Protein AF-A0A2V5QZG7-F1 (afdb_monomer_lite)

Radius of gyration: 10.84 Å; chains: 1; bounding box: 21×21×24 Å

Structure (mmCIF, N/CA/C/O backbone):
data_AF-A0A2V5QZG7-F1
#
_entry.id   AF-A0A2V5QZG7-F1
#
loop_
_atom_site.group_PDB
_atom_site.id
_atom_site.type_symbol
_atom_site.label_atom_id
_atom_site.label_alt_id
_atom_site.label_comp_id
_atom_site.label_asym_id
_atom_site.label_entity_id
_atom_site.label_seq_id
_atom_site.pdbx_PDB_ins_code
_atom_site.Cartn_x
_atom_site.Cartn_y
_atom_site.Cartn_z
_atom_site.occupancy
_atom_site.B_iso_or_equiv
_atom_site.auth_seq_id
_atom_site.auth_comp_id
_atom_site.auth_asym_id
_atom_site.auth_atom_id
_atom_site.pdbx_PDB_model_num
ATOM 1 N N . HIS A 1 1 ? 1.237 -5.316 -11.698 1.00 50.41 1 HIS A N 1
ATOM 2 C CA . HIS A 1 1 ? 1.122 -5.349 -10.225 1.00 50.41 1 HIS A CA 1
ATOM 3 C C . HIS A 1 1 ? 1.517 -3.991 -9.634 1.00 50.41 1 HIS A C 1
ATOM 5 O O . HIS A 1 1 ? 2.431 -3.929 -8.828 1.00 50.41 1 HIS A O 1
ATOM 11 N N . LYS A 1 2 ? 0.864 -2.891 -10.044 1.00 53.75 2 LYS A N 1
ATOM 12 C CA . LYS A 1 2 ? 1.325 -1.533 -9.692 1.00 53.75 2 LYS A CA 1
ATOM 13 C C . LYS A 1 2 ? 0.338 -0.700 -8.869 1.00 53.75 2 LYS A C 1
ATOM 15 O O . LYS A 1 2 ? 0.770 0.230 -8.208 1.00 53.75 2 LYS A O 1
ATOM 20 N N . ASP A 1 3 ? -0.929 -1.114 -8.809 1.00 59.44 3 ASP A N 1
ATOM 21 C CA . ASP A 1 3 ? -1.999 -0.316 -8.200 1.00 59.44 3 ASP A CA 1
ATOM 22 C C . ASP A 1 3 ? -2.702 -1.062 -7.060 1.00 59.44 3 ASP A C 1
ATOM 24 O O . ASP A 1 3 ? -3.929 -1.131 -7.009 1.00 59.44 3 ASP A O 1
ATOM 28 N N . LYS A 1 4 ? -1.938 -1.660 -6.137 1.00 66.44 4 LYS A N 1
ATOM 29 C CA . LYS A 1 4 ? -2.553 -2.092 -4.877 1.00 66.44 4 LYS A CA 1
ATOM 30 C C . LYS A 1 4 ? -2.869 -0.852 -4.059 1.00 66.44 4 LYS A C 1
ATOM 32 O O . LYS A 1 4 ? -1.981 -0.060 -3.747 1.00 66.44 4 LYS A O 1
ATOM 37 N N . LEU A 1 5 ? -4.140 -0.686 -3.716 1.00 79.12 5 LEU A N 1
ATOM 38 C CA . LEU A 1 5 ? -4.567 0.387 -2.827 1.00 79.12 5 LEU A CA 1
ATOM 39 C C . LEU A 1 5 ? -3.915 0.190 -1.453 1.00 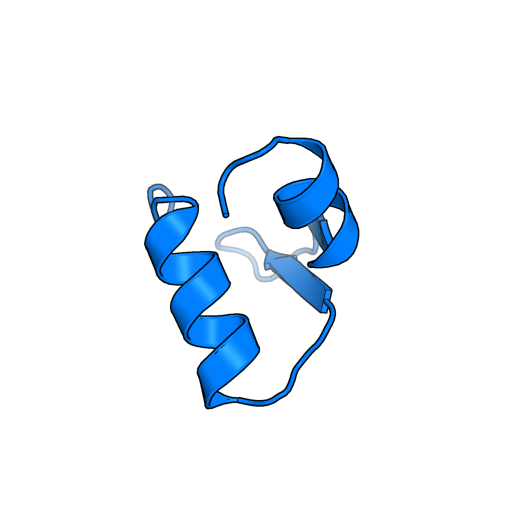79.12 5 LEU A C 1
ATOM 41 O O . LEU A 1 5 ? -3.701 -0.943 -1.020 1.00 79.12 5 LEU A O 1
ATOM 45 N N . ALA A 1 6 ? -3.660 1.282 -0.730 1.00 79.12 6 ALA A N 1
ATOM 46 C CA . ALA A 1 6 ? -3.074 1.221 0.613 1.00 79.12 6 ALA A CA 1
ATOM 47 C C . ALA A 1 6 ? -3.846 0.272 1.554 1.00 79.12 6 ALA A C 1
ATOM 49 O O . ALA A 1 6 ? -3.246 -0.442 2.350 1.00 79.12 6 ALA A O 1
ATOM 50 N N . VAL A 1 7 ? -5.170 0.184 1.388 1.00 82.44 7 VAL A N 1
ATOM 51 C CA . VAL A 1 7 ? -6.047 -0.743 2.122 1.00 82.44 7 VAL A CA 1
ATOM 52 C C . VAL A 1 7 ? -5.699 -2.213 1.866 1.00 82.44 7 VAL A C 1
ATOM 54 O O . VAL A 1 7 ? -5.757 -3.034 2.778 1.00 82.44 7 VAL A O 1
ATOM 57 N N . GLU A 1 8 ? -5.332 -2.587 0.642 1.00 84.75 8 GLU A N 1
ATOM 58 C CA . GLU A 1 8 ? -4.935 -3.966 0.338 1.00 84.75 8 GLU A CA 1
ATOM 59 C C . GLU A 1 8 ? -3.579 -4.312 0.954 1.00 84.75 8 GLU A C 1
ATOM 61 O O . GLU A 1 8 ? -3.387 -5.434 1.425 1.00 84.75 8 GLU A O 1
ATOM 66 N N . VAL A 1 9 ? -2.655 -3.347 0.973 1.00 85.25 9 VAL A N 1
ATOM 67 C CA . VAL A 1 9 ? -1.351 -3.500 1.627 1.00 85.25 9 VAL A CA 1
ATOM 68 C C . VAL A 1 9 ? -1.539 -3.680 3.132 1.00 85.25 9 VAL A C 1
ATOM 70 O O . VAL A 1 9 ? -1.022 -4.647 3.681 1.00 85.25 9 VAL A O 1
ATOM 73 N N . LEU A 1 10 ? -2.364 -2.848 3.774 1.00 84.06 10 LEU A N 1
ATOM 74 C CA . LEU A 1 10 ? -2.709 -2.977 5.197 1.00 84.06 10 LEU A CA 1
ATOM 75 C C . LEU A 1 10 ? -3.290 -4.355 5.532 1.00 84.06 10 LEU A C 1
ATOM 77 O O . LEU A 1 10 ? -2.804 -5.034 6.434 1.00 84.06 10 LEU A O 1
ATOM 81 N N . ASN A 1 11 ? -4.262 -4.819 4.742 1.00 86.00 11 ASN A N 1
ATOM 82 C CA . ASN A 1 11 ? -4.837 -6.155 4.909 1.00 86.00 11 ASN A CA 1
ATOM 83 C C . ASN A 1 11 ? -3.785 -7.269 4.797 1.00 86.00 11 ASN A C 1
ATOM 85 O O . ASN A 1 11 ? -3.897 -8.297 5.466 1.00 86.00 11 ASN A O 1
ATOM 89 N N . LEU A 1 12 ? -2.789 -7.108 3.922 1.00 88.25 12 LEU A N 1
ATOM 90 C CA . LEU A 1 12 ? -1.718 -8.086 3.767 1.00 88.25 12 LEU A CA 1
ATOM 91 C C . LEU A 1 12 ? -0.819 -8.118 5.008 1.00 88.25 12 LEU A C 1
ATOM 93 O O . LEU A 1 12 ? -0.545 -9.213 5.506 1.00 88.25 12 LEU A O 1
ATOM 97 N N . LEU A 1 13 ? -0.404 -6.943 5.492 1.00 87.81 13 LEU A N 1
ATOM 98 C CA . LEU A 1 13 ? 0.449 -6.785 6.670 1.00 87.81 13 LEU A CA 1
ATOM 99 C C . LEU A 1 13 ? -0.203 -7.428 7.906 1.00 87.81 13 LEU A C 1
ATOM 101 O O . LEU A 1 13 ? 0.398 -8.292 8.545 1.00 87.81 13 LEU A O 1
ATOM 105 N N . GLU A 1 14 ? -1.479 -7.120 8.166 1.00 86.56 14 GLU A N 1
ATOM 106 C CA . GLU A 1 14 ? -2.234 -7.678 9.299 1.00 86.56 14 GLU A CA 1
ATOM 107 C C . GLU A 1 14 ? -2.392 -9.201 9.218 1.00 86.56 14 GLU A C 1
ATOM 109 O O . GLU A 1 14 ? -2.136 -9.919 10.190 1.00 86.56 14 GLU A O 1
ATOM 114 N N . ARG A 1 15 ? -2.807 -9.718 8.053 1.00 92.06 15 ARG A N 1
ATOM 115 C CA . ARG A 1 15 ? -3.069 -11.157 7.874 1.00 92.06 15 ARG A CA 1
ATOM 116 C C . ARG A 1 15 ? -1.814 -12.000 8.041 1.00 92.06 15 ARG A C 1
ATOM 118 O O . ARG A 1 15 ? -1.903 -13.111 8.561 1.00 92.06 15 ARG A O 1
ATOM 125 N N . HIS A 1 16 ? -0.674 -11.490 7.588 1.00 91.69 16 HIS A N 1
ATOM 126 C CA . HIS A 1 16 ? 0.590 -12.223 7.615 1.00 91.69 16 HIS A CA 1
ATOM 127 C C . HIS A 1 16 ? 1.463 -11.869 8.82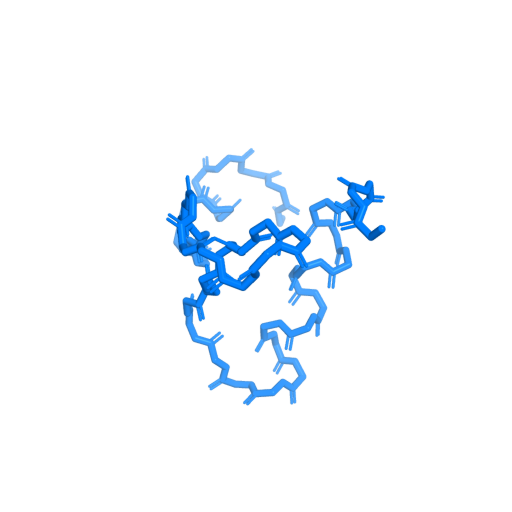3 1.00 91.69 16 HIS A C 1
ATOM 129 O O . HIS A 1 16 ? 2.484 -12.524 9.014 1.00 91.69 16 HIS A O 1
ATOM 135 N N . ARG A 1 17 ? 1.045 -10.905 9.661 1.00 88.12 17 ARG A N 1
ATOM 136 C CA . ARG A 1 17 ? 1.806 -10.401 10.818 1.00 88.12 17 ARG A CA 1
ATOM 137 C C . ARG A 1 17 ? 3.222 -9.965 10.433 1.00 88.12 17 ARG A C 1
ATOM 139 O O . ARG A 1 17 ? 4.195 -10.367 11.065 1.00 88.12 17 ARG A O 1
ATOM 146 N N . ILE A 1 18 ? 3.309 -9.197 9.353 1.00 89.56 18 ILE A N 1
ATOM 147 C CA . ILE A 1 18 ? 4.550 -8.605 8.850 1.00 89.56 18 ILE A CA 1
ATOM 148 C C . ILE A 1 18 ? 4.459 -7.087 9.001 1.00 89.56 18 ILE A C 1
ATOM 150 O O . ILE A 1 18 ? 3.397 -6.514 8.763 1.00 89.56 18 ILE A O 1
ATOM 154 N N . ASP A 1 19 ? 5.564 -6.459 9.391 1.00 87.62 19 ASP A N 1
ATOM 155 C CA . ASP A 1 19 ? 5.588 -5.028 9.720 1.00 87.62 19 ASP A CA 1
ATOM 156 C C . ASP A 1 19 ? 5.999 -4.161 8.520 1.00 87.62 19 ASP A C 1
ATOM 158 O O . ASP A 1 19 ? 5.485 -3.052 8.356 1.00 87.62 19 ASP A O 1
ATOM 162 N N . ASP A 1 20 ? 6.850 -4.712 7.646 1.00 91.06 20 ASP A N 1
ATOM 163 C CA . ASP A 1 20 ? 7.439 -4.031 6.495 1.00 91.06 20 ASP A CA 1
ATOM 164 C C . ASP A 1 20 ? 7.224 -4.814 5.195 1.00 91.06 20 ASP A C 1
ATOM 166 O O . ASP A 1 20 ? 7.290 -6.049 5.158 1.00 91.06 20 ASP A O 1
ATOM 170 N N . LEU A 1 21 ? 7.033 -4.086 4.094 1.00 90.81 21 LEU A N 1
ATOM 171 C CA . LEU A 1 21 ? 6.938 -4.642 2.747 1.00 90.81 21 LEU A CA 1
ATOM 172 C C . LEU A 1 21 ? 7.980 -4.001 1.827 1.00 90.81 21 LEU A C 1
ATOM 174 O O . LEU A 1 21 ? 7.9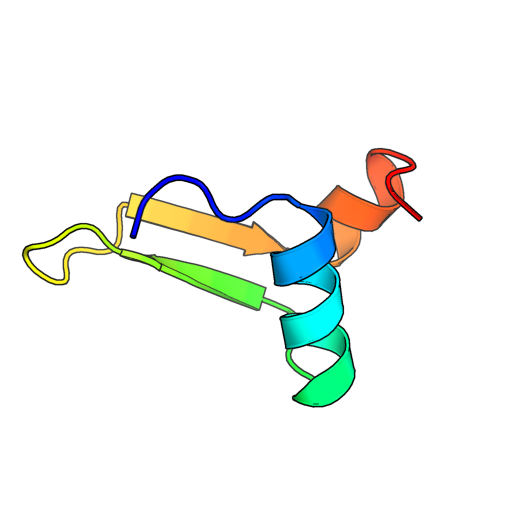69 -2.790 1.614 1.00 90.81 21 LEU A O 1
ATOM 178 N N . VAL A 1 22 ? 8.835 -4.817 1.210 1.00 91.81 22 VAL A N 1
ATOM 179 C CA . VAL A 1 22 ? 9.734 -4.357 0.142 1.00 91.81 22 VAL A CA 1
ATOM 180 C C . VAL A 1 22 ? 8.956 -4.272 -1.167 1.00 91.81 22 VAL A C 1
ATOM 182 O O . VAL A 1 22 ? 8.347 -5.248 -1.609 1.00 91.81 22 VAL A O 1
ATOM 185 N N . VAL A 1 23 ? 8.993 -3.103 -1.799 1.00 91.38 23 VAL A N 1
ATOM 186 C CA . VAL A 1 23 ? 8.431 -2.885 -3.131 1.00 91.38 23 VAL A CA 1
ATOM 187 C C . VAL A 1 23 ? 9.514 -3.196 -4.153 1.00 91.38 23 VAL A C 1
ATOM 189 O O . VAL A 1 23 ? 10.595 -2.607 -4.112 1.00 91.38 23 VAL A O 1
ATOM 192 N N . ILE A 1 24 ? 9.214 -4.115 -5.065 1.00 95.19 24 ILE A N 1
ATOM 193 C CA . ILE A 1 24 ? 10.084 -4.492 -6.180 1.00 95.19 24 ILE A CA 1
ATOM 194 C C . ILE A 1 24 ? 9.467 -4.057 -7.510 1.00 95.19 24 ILE A C 1
ATOM 196 O O . ILE A 1 24 ? 8.243 -3.929 -7.615 1.00 95.19 24 ILE A O 1
ATOM 200 N N . ASP A 1 25 ? 10.308 -3.826 -8.511 1.00 93.50 25 ASP A N 1
ATOM 201 C CA . ASP A 1 25 ? 9.870 -3.693 -9.899 1.00 93.50 25 ASP A CA 1
ATOM 202 C C . ASP A 1 25 ? 9.723 -5.059 -10.598 1.00 93.50 25 ASP A C 1
ATOM 204 O O . ASP A 1 25 ? 9.871 -6.121 -9.986 1.00 93.50 25 ASP A O 1
ATOM 208 N N . ASP A 1 26 ? 9.387 -5.029 -11.890 1.00 95.94 26 ASP A N 1
ATOM 209 C CA . ASP A 1 26 ? 9.147 -6.235 -12.690 1.00 95.94 26 ASP A CA 1
ATOM 210 C C . ASP A 1 26 ? 10.435 -7.051 -12.946 1.00 95.94 26 ASP A C 1
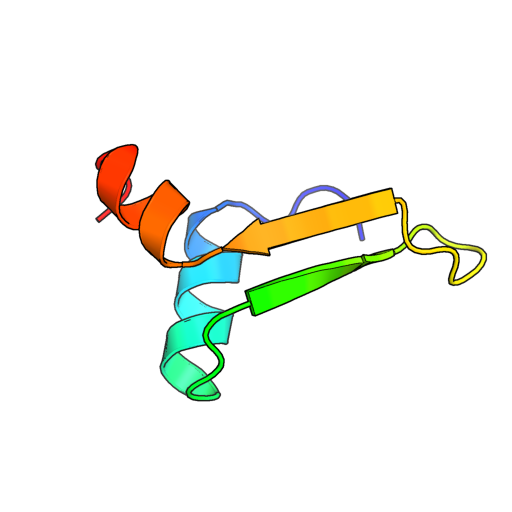ATOM 212 O O . ASP A 1 26 ? 10.353 -8.243 -13.245 1.00 95.94 26 ASP A O 1
ATOM 216 N N . ASP A 1 27 ? 11.614 -6.447 -12.758 1.00 97.12 27 ASP A N 1
ATOM 217 C CA . ASP A 1 27 ? 12.923 -7.099 -12.873 1.00 97.12 27 ASP A CA 1
ATOM 218 C C . ASP A 1 27 ? 13.410 -7.675 -11.522 1.00 97.12 27 ASP A C 1
ATOM 220 O O . ASP A 1 27 ? 14.541 -8.155 -11.408 1.00 97.12 27 ASP A O 1
ATOM 224 N N . ASN A 1 28 ? 12.542 -7.695 -10.499 1.00 94.94 28 ASN A N 1
ATOM 225 C CA . ASN A 1 28 ? 12.835 -8.073 -9.109 1.00 94.94 28 ASN A CA 1
ATOM 226 C C . ASN A 1 28 ? 13.876 -7.178 -8.420 1.00 94.94 28 ASN A C 1
ATOM 228 O O . ASN A 1 28 ? 14.552 -7.611 -7.479 1.00 94.94 28 ASN A O 1
ATOM 232 N N . VAL A 1 29 ? 13.999 -5.925 -8.850 1.00 97.00 29 VAL A N 1
ATOM 233 C CA . VAL A 1 29 ? 14.874 -4.954 -8.196 1.00 97.00 29 VAL A CA 1
ATOM 234 C C . VAL A 1 29 ? 14.096 -4.231 -7.091 1.00 97.00 29 VAL A C 1
ATOM 236 O O . VAL A 1 29 ? 12.991 -3.747 -7.340 1.00 97.00 29 VAL A O 1
ATOM 239 N N . PRO A 1 30 ? 14.630 -4.126 -5.859 1.00 95.94 30 PRO A N 1
ATOM 240 C CA . PRO A 1 30 ? 14.024 -3.314 -4.808 1.00 95.94 30 PRO A CA 1
ATOM 241 C C . PRO A 1 30 ? 14.005 -1.832 -5.190 1.00 95.94 30 PRO A C 1
ATOM 243 O O . PRO A 1 30 ? 15.048 -1.238 -5.462 1.00 95.94 30 PRO A O 1
ATOM 246 N N . VAL A 1 31 ? 12.822 -1.227 -5.154 1.00 95.81 31 VAL A N 1
ATOM 247 C CA . VAL A 1 31 ? 12.602 0.187 -5.498 1.00 95.81 31 VAL A CA 1
ATOM 248 C C . VAL A 1 31 ? 11.998 1.002 -4.352 1.00 95.81 31 VAL A C 1
ATOM 250 O O . VAL A 1 31 ? 11.909 2.223 -4.453 1.00 95.81 31 VAL A O 1
ATOM 253 N N . GLY A 1 32 ? 11.599 0.361 -3.251 1.00 92.81 32 GLY A N 1
ATOM 254 C CA . GLY A 1 32 ? 11.060 1.057 -2.084 1.00 92.81 32 GLY A CA 1
ATOM 255 C C . GLY A 1 32 ? 10.693 0.132 -0.929 1.00 92.81 32 GLY A C 1
ATOM 256 O O . GLY A 1 32 ? 10.833 -1.087 -1.019 1.00 92.81 32 GLY A O 1
ATOM 257 N N . ILE A 1 33 ? 10.215 0.732 0.162 1.00 91.50 33 ILE A N 1
ATOM 258 C CA . ILE A 1 33 ? 9.758 0.045 1.375 1.00 91.50 33 ILE A CA 1
ATOM 259 C C . ILE A 1 33 ? 8.458 0.707 1.843 1.00 91.50 33 ILE A C 1
ATOM 261 O O . ILE A 1 33 ? 8.317 1.927 1.746 1.00 91.50 33 ILE A O 1
ATOM 265 N N . VAL A 1 34 ? 7.519 -0.096 2.336 1.00 88.00 34 VAL A N 1
ATOM 266 C CA . VAL A 1 34 ? 6.314 0.357 3.037 1.00 88.00 34 VAL A CA 1
ATOM 267 C C . VAL A 1 34 ? 6.376 -0.144 4.475 1.00 88.00 34 VAL A C 1
ATOM 269 O O . VAL A 1 34 ? 6.377 -1.354 4.684 1.00 88.00 34 VAL A O 1
ATOM 272 N N . ASP A 1 35 ? 6.394 0.782 5.432 1.00 87.06 35 ASP A N 1
ATOM 273 C CA . ASP A 1 35 ? 6.337 0.507 6.873 1.00 87.06 35 ASP A CA 1
ATOM 274 C C . ASP A 1 35 ? 4.894 0.702 7.380 1.00 87.06 35 ASP A C 1
ATOM 276 O O . ASP A 1 35 ? 4.242 1.723 7.113 1.00 87.06 35 ASP A O 1
ATOM 280 N N . SER A 1 36 ? 4.375 -0.282 8.115 1.00 82.50 36 SER A N 1
ATOM 281 C CA . SER A 1 36 ? 3.057 -0.228 8.769 1.00 82.50 36 SER A CA 1
ATOM 282 C C . SER A 1 36 ? 2.847 1.009 9.667 1.00 82.50 36 SER A C 1
ATOM 284 O O . SER A 1 36 ? 1.728 1.536 9.775 1.00 82.50 36 SER A O 1
ATOM 286 N N . GLN A 1 37 ? 3.907 1.533 10.283 1.00 82.81 37 GLN A N 1
ATOM 287 C CA . GLN A 1 37 ? 3.865 2.710 11.151 1.00 82.81 37 GLN A CA 1
ATOM 288 C C . GLN A 1 37 ? 3.571 3.994 10.371 1.00 82.81 37 GLN A C 1
ATOM 290 O O . GLN A 1 37 ? 2.830 4.856 10.857 1.00 82.81 37 GLN A O 1
ATOM 295 N N . ASP A 1 38 ? 4.098 4.121 9.154 1.00 82.12 38 ASP A N 1
ATOM 296 C CA . ASP A 1 38 ? 3.846 5.284 8.301 1.00 82.12 38 ASP A CA 1
ATOM 297 C C . ASP A 1 38 ? 2.390 5.317 7.828 1.00 82.12 38 ASP A C 1
ATOM 299 O O . ASP A 1 38 ? 1.757 6.376 7.821 1.00 82.12 38 ASP A O 1
ATOM 303 N N . LEU A 1 39 ? 1.805 4.152 7.539 1.00 75.06 39 LEU A N 1
ATOM 304 C CA . LEU A 1 39 ? 0.386 4.037 7.183 1.00 75.06 39 LEU A CA 1
ATOM 305 C C . LEU A 1 39 ? -0.533 4.452 8.343 1.00 75.06 39 LEU A C 1
ATOM 307 O O . LEU A 1 39 ? -1.539 5.135 8.129 1.00 75.06 39 LEU A O 1
ATOM 311 N N . THR A 1 40 ? -0.140 4.126 9.577 1.00 71.88 40 THR A N 1
ATOM 312 C CA . THR A 1 40 ? -0.824 4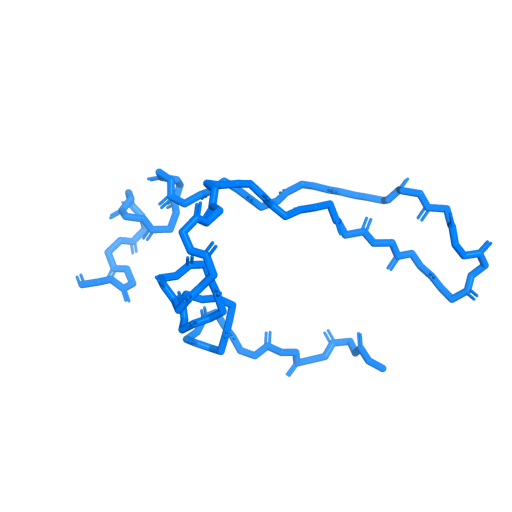.585 10.795 1.00 71.88 40 THR A CA 1
ATOM 313 C C . THR A 1 40 ? -0.722 6.107 10.951 1.00 71.88 40 THR A C 1
ATOM 315 O O . THR A 1 40 ? -1.715 6.781 11.236 1.00 71.88 40 THR A O 1
ATOM 318 N N . ARG A 1 41 ? 0.464 6.687 10.712 1.00 75.88 41 ARG A N 1
ATOM 319 C CA . ARG A 1 41 ? 0.698 8.144 10.788 1.00 75.88 41 ARG A CA 1
ATOM 320 C C . ARG A 1 41 ? -0.097 8.933 9.750 1.00 75.88 41 ARG A C 1
ATOM 322 O O . ARG A 1 41 ? -0.508 10.059 10.032 1.00 75.88 41 ARG A O 1
ATOM 329 N N . LEU A 1 42 ? -0.352 8.344 8.583 1.00 72.75 42 LEU A N 1
ATOM 330 C CA . LEU A 1 42 ? -1.157 8.938 7.513 1.00 72.75 42 LEU A CA 1
ATOM 331 C C . LEU A 1 42 ? -2.676 8.886 7.772 1.00 72.75 42 LEU A C 1
ATOM 333 O O . LEU A 1 42 ? -3.434 9.390 6.945 1.00 72.75 42 LEU A O 1
ATOM 337 N N . LYS A 1 43 ? -3.129 8.337 8.914 1.00 63.72 43 LYS A N 1
ATOM 338 C CA . LYS A 1 43 ? -4.556 8.160 9.264 1.00 63.72 43 LYS A CA 1
ATOM 339 C C . LYS A 1 43 ? -5.343 7.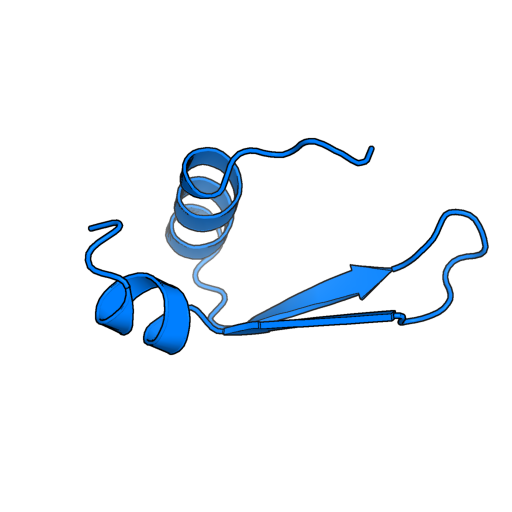367 8.212 1.00 63.72 43 LYS A C 1
ATOM 341 O O . LYS A 1 43 ? -6.511 7.648 7.955 1.00 63.72 43 LYS A O 1
ATOM 346 N N . LEU A 1 44 ? -4.683 6.399 7.576 1.00 62.91 44 LEU A N 1
ATOM 347 C CA . LEU A 1 44 ? -5.332 5.422 6.694 1.00 62.91 44 LEU A CA 1
ATOM 348 C C . LEU A 1 44 ? -5.971 4.262 7.485 1.00 62.91 44 LEU A C 1
ATOM 350 O O . LEU A 1 44 ? -6.530 3.350 6.877 1.00 62.91 44 LEU A O 1
ATOM 354 N N . LEU A 1 45 ? -5.881 4.327 8.818 1.00 58.19 45 LEU A N 1
ATOM 355 C CA . LEU A 1 45 ? -6.510 3.468 9.818 1.00 58.19 45 LEU A CA 1
ATOM 356 C C . LEU A 1 45 ? -7.543 4.267 10.621 1.00 58.19 45 LEU A C 1
ATOM 358 O O . LEU A 1 45 ? -7.244 5.446 10.939 1.00 58.19 45 LEU A O 1
#

pLDDT: mean 83.11, std 12.13, range [50.41, 97.12]

Secondary structure (DSSP, 8-state):
-----HHHHHHHHHHHT-SEEEEE-TTS-EEEEEEHHHHHHTT--

Sequence (45 aa):
HKDKLAVEVLNLLERHRIDDLVVIDDDNVPVGIVDSQDLTRLKLL

Foldseek 3Di:
DPDDDPVNVLVVCVVVVHQKDFDADPVRHGDDMDGNVVCVVVVVD